Protein AF-A0A7V7DXM3-F1 (afdb_monomer)

Secondary structure (DSSP, 8-state):
--TTTTT-TT--HHHHHSPPP-EEEETTEEE--SS----

Solvent-accessible surface area (backbone atoms only — not comparable to full-atom values): 2604 Å² total; per-residue (Å²): 59,34,90,59,38,92,79,44,92,82,57,53,71,64,33,62,66,40,63,48,65,81,38,77,80,48,94,96,39,70,45,63,50,90,77,70,84,86,125

Sequence (39 aa):
GCSFHPRCRYRQDICRQTVPDLKEIQDGRFVACYFPRTG

pLDDT: mean 93.41, std 6.77, range [59.34, 97.44]

Structure (mmCIF, N/CA/C/O backbone):
data_AF-A0A7V7DXM3-F1
#
_entry.id   AF-A0A7V7DXM3-F1
#
loop_
_atom_site.group_PDB
_atom_site.id
_atom_site.type_symbol
_atom_site.label_atom_id
_atom_site.label_alt_id
_atom_site.label_comp_id
_atom_site.label_asym_id
_atom_site.label_entity_id
_atom_site.label_seq_id
_atom_site.pdbx_PDB_ins_code
_atom_site.Cartn_x
_atom_site.Cartn_y
_atom_site.Cartn_z
_atom_site.occupancy
_atom_site.B_iso_or_equiv
_atom_site.auth_seq_id
_atom_site.auth_comp_id
_atom_site.auth_asym_id
_atom_site.auth_atom_id
_atom_site.pdbx_PDB_model_num
ATOM 1 N N . GLY A 1 1 ? 1.719 -9.071 -7.862 1.00 87.56 1 GLY A N 1
ATOM 2 C CA . GLY A 1 1 ? 1.513 -7.612 -7.943 1.00 87.56 1 GLY A CA 1
ATOM 3 C C . GLY A 1 1 ? 0.204 -7.196 -7.298 1.00 87.56 1 GLY A C 1
ATOM 4 O O . GLY A 1 1 ? -0.776 -7.919 -7.410 1.00 87.56 1 GLY A O 1
ATOM 5 N N . CYS A 1 2 ? 0.174 -6.043 -6.630 1.00 96.38 2 CYS A N 1
ATOM 6 C CA . CYS A 1 2 ? -1.017 -5.398 -6.066 1.00 96.38 2 CYS A CA 1
ATOM 7 C C . CYS A 1 2 ? -2.117 -5.216 -7.127 1.00 96.38 2 CYS A C 1
ATOM 9 O O . CYS A 1 2 ? -1.916 -4.490 -8.095 1.00 96.38 2 CYS A O 1
ATOM 11 N N . SER A 1 3 ? -3.307 -5.786 -6.934 1.00 95.12 3 SER A N 1
ATOM 12 C CA . SER A 1 3 ? -4.417 -5.711 -7.907 1.00 95.12 3 SER A CA 1
ATOM 13 C C . SER A 1 3 ? -4.844 -4.281 -8.271 1.00 95.12 3 SER A C 1
ATOM 15 O O . SER A 1 3 ? -5.333 -4.033 -9.371 1.00 95.12 3 SER A O 1
ATOM 17 N N . PHE A 1 4 ? -4.612 -3.315 -7.379 1.00 95.62 4 PHE A N 1
ATOM 18 C CA . PHE A 1 4 ? -4.918 -1.903 -7.602 1.00 95.62 4 PHE A CA 1
ATOM 19 C C . PHE A 1 4 ? -3.833 -1.146 -8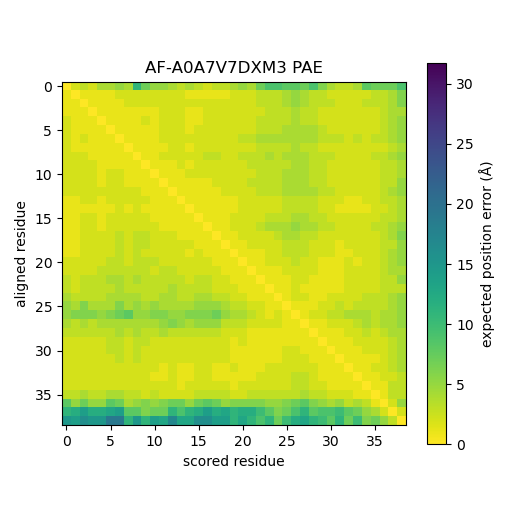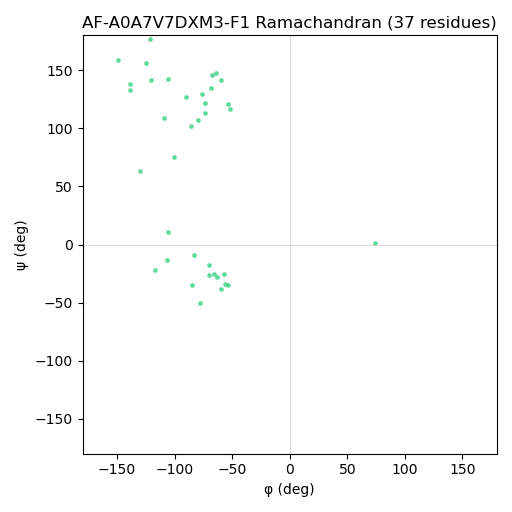.396 1.00 95.62 4 PHE A C 1
ATOM 21 O O . PHE A 1 4 ? -4.062 -0.014 -8.834 1.00 95.62 4 PHE A O 1
ATOM 28 N N . HIS A 1 5 ? -2.658 -1.747 -8.641 1.00 96.44 5 HIS A N 1
ATOM 29 C CA . HIS A 1 5 ? -1.536 -1.075 -9.307 1.00 96.44 5 HIS A CA 1
ATOM 30 C C . HIS A 1 5 ? -1.883 -0.437 -10.668 1.00 96.44 5 HIS A C 1
ATOM 32 O O . HIS A 1 5 ? -1.332 0.628 -10.945 1.00 96.44 5 HIS A O 1
ATOM 38 N N . PRO A 1 6 ? -2.772 -0.980 -11.533 1.00 96.38 6 PRO A N 1
ATOM 39 C CA . PRO A 1 6 ? -3.061 -0.347 -12.823 1.00 96.38 6 PRO A CA 1
ATOM 40 C C . PRO A 1 6 ? -3.699 1.039 -12.674 1.00 96.38 6 PRO A C 1
ATOM 42 O O . PRO A 1 6 ? -3.497 1.909 -13.520 1.00 96.38 6 PRO A O 1
ATOM 45 N N . ARG A 1 7 ? -4.421 1.263 -11.570 1.00 96.62 7 ARG A N 1
ATOM 46 C CA . ARG A 1 7 ? -5.184 2.490 -11.290 1.00 96.62 7 ARG A CA 1
ATOM 47 C C . ARG A 1 7 ? -4.541 3.379 -10.221 1.00 96.62 7 ARG A C 1
ATOM 49 O O . ARG A 1 7 ? -4.931 4.532 -10.070 1.00 96.62 7 ARG A O 1
ATOM 56 N N . CYS A 1 8 ? -3.562 2.869 -9.476 1.00 96.38 8 CYS A N 1
ATOM 57 C CA . CYS A 1 8 ? -2.902 3.616 -8.411 1.00 96.38 8 CYS A CA 1
ATOM 58 C C . CYS A 1 8 ? -1.954 4.694 -8.966 1.00 96.38 8 CYS A C 1
ATOM 60 O O . CYS A 1 8 ? -0.987 4.380 -9.662 1.00 96.38 8 CYS A O 1
ATOM 62 N N . ARG A 1 9 ? -2.185 5.962 -8.591 1.00 94.69 9 ARG A N 1
ATOM 63 C CA . ARG A 1 9 ? -1.320 7.108 -8.949 1.00 94.69 9 ARG A CA 1
ATOM 64 C C . ARG A 1 9 ? 0.042 7.117 -8.246 1.00 94.69 9 ARG A C 1
ATOM 66 O O . ARG A 1 9 ? 0.933 7.834 -8.675 1.00 94.69 9 ARG A O 1
ATOM 73 N N . TYR A 1 10 ? 0.181 6.354 -7.161 1.00 94.50 10 TYR A N 1
ATOM 74 C CA . TYR A 1 10 ? 1.400 6.258 -6.346 1.00 94.50 10 TYR A CA 1
ATOM 75 C C . TYR A 1 10 ? 2.151 4.939 -6.570 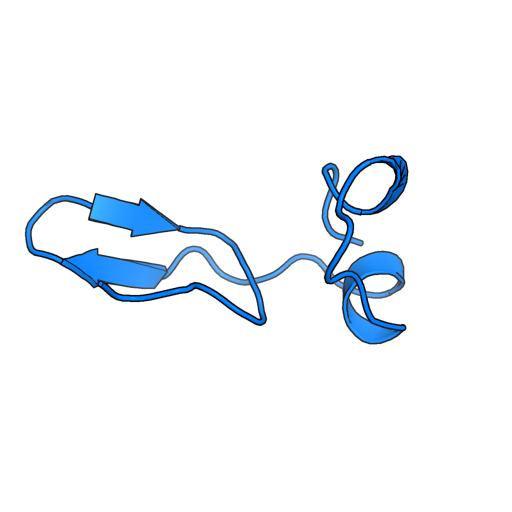1.00 94.50 10 TYR A C 1
ATOM 77 O O . TYR A 1 10 ? 3.021 4.582 -5.778 1.00 94.50 10 TYR A O 1
ATOM 85 N N . ARG A 1 11 ? 1.771 4.162 -7.595 1.00 95.69 11 ARG A N 1
ATOM 86 C CA . ARG A 1 11 ? 2.390 2.861 -7.860 1.00 95.69 11 ARG A CA 1
ATOM 87 C C . A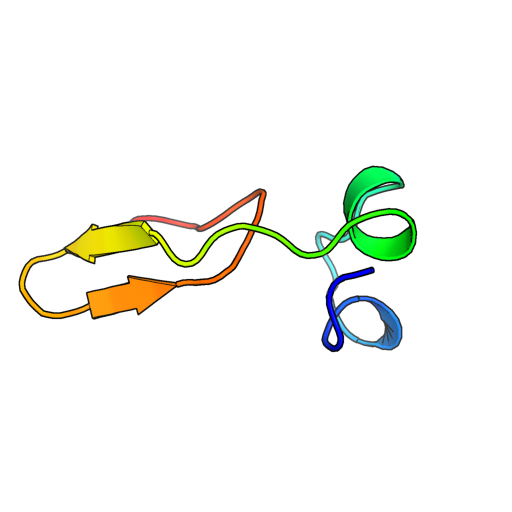RG A 1 11 ? 3.886 3.024 -8.120 1.00 95.69 11 ARG A C 1
ATOM 89 O O . ARG A 1 11 ? 4.301 3.936 -8.829 1.00 95.69 11 ARG A O 1
ATOM 96 N N . GLN A 1 12 ? 4.651 2.071 -7.615 1.00 96.00 12 GLN A N 1
ATOM 97 C CA . GLN A 1 12 ? 6.051 1.874 -7.969 1.00 96.00 12 GLN A CA 1
ATOM 98 C C . GLN A 1 12 ? 6.232 0.462 -8.534 1.00 96.00 12 GLN A C 1
ATOM 100 O O . GLN A 1 12 ? 5.280 -0.327 -8.564 1.00 96.00 12 GLN A O 1
ATOM 105 N N . ASP A 1 13 ? 7.442 0.124 -8.969 1.00 97.06 13 ASP A N 1
ATOM 106 C CA . ASP A 1 13 ? 7.716 -1.161 -9.621 1.00 97.06 13 ASP A CA 1
ATOM 107 C C . ASP A 1 13 ? 7.391 -2.362 -8.728 1.00 97.06 13 ASP A C 1
ATOM 109 O O . ASP A 1 13 ? 6.774 -3.325 -9.193 1.00 97.06 13 ASP A O 1
ATOM 113 N N . ILE A 1 14 ? 7.672 -2.263 -7.423 1.00 97.25 14 ILE A N 1
ATOM 114 C CA . ILE A 1 14 ? 7.325 -3.298 -6.438 1.00 97.25 14 ILE A CA 1
ATOM 115 C C . ILE A 1 14 ? 5.822 -3.614 -6.431 1.00 97.25 14 ILE A C 1
ATOM 117 O O . ILE A 1 14 ? 5.427 -4.771 -6.307 1.00 97.25 14 ILE A O 1
ATOM 121 N N . CYS A 1 15 ? 4.957 -2.623 -6.681 1.00 97.12 15 CYS A N 1
ATOM 122 C CA . CYS A 1 15 ? 3.509 -2.826 -6.716 1.00 97.12 15 CYS A CA 1
ATOM 123 C C . CYS A 1 15 ? 3.066 -3.731 -7.876 1.00 97.12 15 CYS A C 1
ATOM 125 O O . CYS A 1 15 ? 2.005 -4.343 -7.790 1.00 97.12 15 CYS A O 1
ATOM 127 N N . ARG A 1 16 ? 3.841 -3.817 -8.964 1.00 96.56 16 ARG A N 1
ATOM 128 C CA . ARG A 1 16 ? 3.549 -4.701 -10.108 1.00 96.56 16 ARG A CA 1
ATOM 129 C C . ARG A 1 16 ? 4.081 -6.109 -9.865 1.00 96.56 16 ARG A C 1
ATOM 131 O O . ARG A 1 16 ? 3.438 -7.081 -10.249 1.00 96.56 16 ARG A O 1
ATOM 138 N N . GLN A 1 17 ? 5.216 -6.211 -9.183 1.00 97.44 17 GLN A N 1
ATOM 139 C CA . GLN A 1 17 ? 5.921 -7.469 -8.956 1.00 97.44 17 GLN A CA 1
ATOM 140 C C . GLN A 1 17 ? 5.246 -8.284 -7.847 1.00 97.44 17 GLN A C 1
ATOM 142 O O . GLN A 1 17 ? 4.834 -9.423 -8.065 1.00 97.44 17 GLN A O 1
ATOM 147 N N . THR A 1 18 ? 4.982 -7.674 -6.693 1.00 97.12 18 THR A N 1
ATOM 148 C CA . THR A 1 18 ? 4.579 -8.398 -5.479 1.00 97.12 18 THR A CA 1
ATOM 149 C C . THR A 1 18 ? 3.259 -7.879 -4.905 1.00 97.12 18 THR A C 1
ATOM 151 O O . THR A 1 18 ? 2.792 -6.787 -5.238 1.00 97.12 18 THR A O 1
ATOM 154 N N . VAL A 1 19 ? 2.569 -8.724 -4.137 1.00 95.94 19 VAL A N 1
ATOM 155 C CA . VAL A 1 19 ? 1.354 -8.337 -3.404 1.00 95.94 19 VAL A CA 1
ATOM 156 C C . VAL A 1 19 ? 1.794 -7.844 -2.022 1.00 95.94 19 VAL A C 1
ATOM 158 O O . VAL A 1 19 ? 2.552 -8.559 -1.372 1.00 95.94 19 VAL A O 1
ATOM 161 N N . PRO A 1 20 ? 1.386 -6.640 -1.585 1.00 95.88 20 PRO A N 1
ATOM 162 C CA . PRO A 1 20 ? 1.713 -6.152 -0.250 1.00 95.88 20 PRO A CA 1
ATOM 163 C C . PRO A 1 20 ? 1.010 -6.976 0.827 1.00 95.88 20 PRO A C 1
ATOM 165 O O . PRO A 1 20 ? -0.137 -7.385 0.643 1.00 95.88 20 PRO A O 1
ATOM 168 N N . ASP A 1 21 ? 1.675 -7.143 1.967 1.00 95.56 21 ASP A N 1
ATOM 169 C CA . ASP A 1 21 ? 1.064 -7.764 3.138 1.00 95.56 21 ASP A CA 1
ATOM 170 C C . ASP A 1 21 ? -0.092 -6.913 3.661 1.00 95.56 21 ASP A C 1
ATOM 172 O O . ASP A 1 21 ? -0.059 -5.678 3.604 1.00 95.56 21 ASP A O 1
ATOM 176 N N . LEU A 1 22 ? -1.096 -7.583 4.218 1.00 95.69 22 LEU A N 1
ATOM 177 C CA . LEU A 1 22 ? -2.160 -6.926 4.958 1.00 95.69 22 LEU 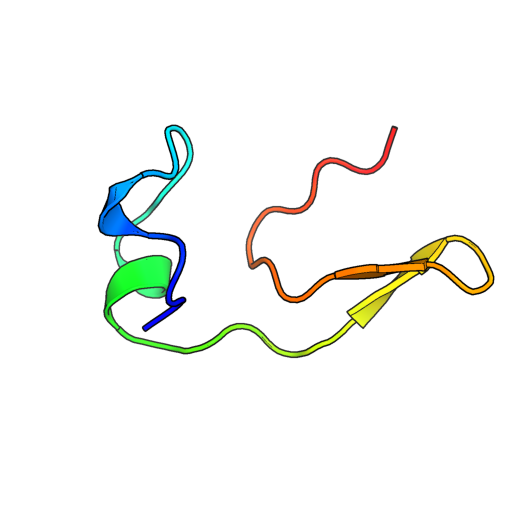A CA 1
ATOM 178 C C . LEU A 1 22 ? -1.607 -6.477 6.315 1.00 95.69 22 LEU A C 1
ATOM 180 O O . LEU A 1 22 ? -1.252 -7.310 7.146 1.00 95.69 22 LEU A O 1
ATOM 184 N N . LYS A 1 23 ? -1.522 -5.163 6.530 1.00 94.56 23 LYS A N 1
ATOM 185 C CA . LYS A 1 23 ? -1.012 -4.570 7.772 1.00 94.56 23 LYS A CA 1
ATOM 186 C C . LYS A 1 23 ? -2.074 -3.703 8.423 1.00 94.56 23 LYS A C 1
ATOM 188 O O . LYS A 1 23 ? -2.805 -2.992 7.733 1.00 94.56 23 LYS A O 1
ATOM 193 N N . GLU A 1 24 ? -2.141 -3.749 9.744 1.00 95.00 24 GLU A N 1
ATOM 194 C CA . GLU A 1 24 ? -2.945 -2.818 10.528 1.00 95.00 24 GLU A CA 1
ATOM 195 C C . GLU A 1 24 ? -2.234 -1.466 10.597 1.00 95.00 24 GLU A C 1
ATOM 197 O O . GLU A 1 24 ? -1.034 -1.406 10.872 1.00 95.00 24 GLU A O 1
ATOM 202 N N . ILE A 1 25 ? -2.951 -0.387 10.289 1.00 92.19 25 ILE A N 1
ATOM 203 C CA . ILE A 1 25 ? -2.391 0.974 10.286 1.00 92.19 25 ILE A CA 1
ATOM 204 C C . ILE A 1 25 ? -3.046 1.892 11.322 1.00 92.19 25 ILE A C 1
ATOM 206 O O . ILE A 1 25 ? -2.454 2.900 11.697 1.00 92.19 25 ILE A O 1
ATOM 210 N N . GLN A 1 26 ? -4.263 1.557 11.752 1.00 90.88 26 GLN A N 1
ATOM 211 C CA . GLN A 1 26 ? -5.038 2.171 12.834 1.00 90.88 26 GLN A CA 1
ATOM 212 C C . GLN A 1 26 ? -5.909 1.058 13.436 1.00 90.88 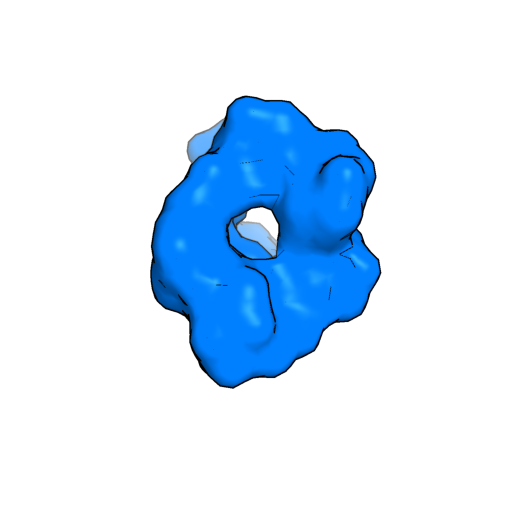26 GLN A C 1
ATOM 214 O O . GLN A 1 26 ? -6.152 0.071 12.747 1.00 90.88 26 GLN A O 1
ATOM 219 N N . ASP A 1 27 ? -6.379 1.215 14.673 1.00 93.50 27 ASP A N 1
ATOM 220 C CA . ASP A 1 27 ? -7.173 0.197 15.380 1.00 93.50 27 ASP A CA 1
ATOM 221 C C . ASP A 1 27 ? -8.374 -0.277 14.539 1.00 93.50 27 ASP A C 1
ATOM 223 O O . ASP A 1 27 ? -9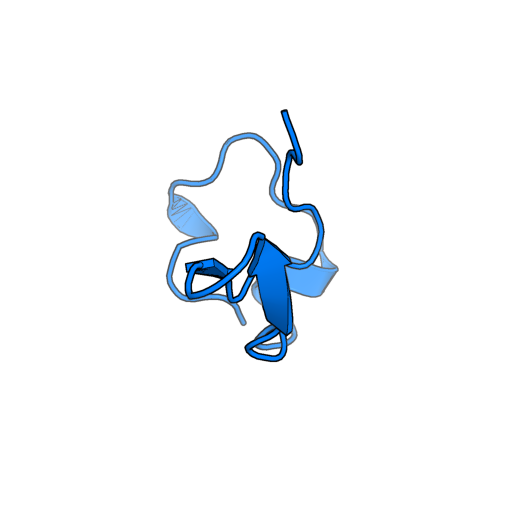.229 0.521 14.136 1.00 93.50 27 ASP A O 1
ATOM 227 N N . GLY A 1 28 ? -8.379 -1.561 14.173 1.00 93.81 28 GLY A N 1
ATOM 228 C CA . GLY A 1 28 ? -9.396 -2.172 13.313 1.00 93.81 28 GLY A CA 1
ATOM 229 C C . GLY A 1 28 ? -9.307 -1.811 11.822 1.00 93.81 28 GLY A C 1
ATOM 230 O O . GLY A 1 28 ? -10.126 -2.275 11.023 1.00 93.81 28 GLY A O 1
ATOM 231 N N . ARG A 1 29 ? -8.321 -1.009 11.400 1.00 93.88 29 ARG A N 1
ATOM 232 C CA . ARG A 1 29 ? -8.117 -0.573 10.010 1.00 93.88 29 ARG A CA 1
ATOM 233 C C . ARG A 1 29 ? -6.894 -1.240 9.393 1.00 93.88 29 ARG A C 1
ATOM 235 O O . ARG A 1 29 ? -5.747 -0.859 9.635 1.00 93.88 29 ARG A O 1
ATOM 242 N N . PHE A 1 30 ? -7.165 -2.152 8.467 1.00 94.88 30 PHE A N 1
ATOM 243 C CA . PHE A 1 30 ? -6.151 -2.902 7.736 1.00 94.88 30 PHE A CA 1
ATOM 244 C C . PHE A 1 30 ? -6.004 -2.407 6.301 1.00 94.88 30 PHE A C 1
ATOM 246 O O . PHE A 1 30 ? -6.981 -2.064 5.631 1.00 94.88 30 PHE A O 1
ATOM 253 N N . VAL A 1 31 ? -4.769 -2.387 5.809 1.00 95.00 31 VAL A N 1
ATOM 254 C CA . VAL A 1 31 ? -4.440 -1.988 4.444 1.00 95.00 31 VAL A CA 1
ATOM 255 C C . VAL A 1 31 ? -3.374 -2.917 3.874 1.00 95.00 31 VAL A C 1
ATOM 257 O O . VAL A 1 31 ? -2.347 -3.169 4.495 1.00 95.00 31 VAL A O 1
ATOM 260 N N . ALA A 1 32 ? -3.602 -3.380 2.646 1.00 95.75 32 ALA A N 1
ATOM 261 C CA . ALA A 1 32 ? -2.615 -4.081 1.833 1.00 95.75 32 ALA A CA 1
ATOM 262 C C . ALA A 1 32 ? -2.013 -3.103 0.807 1.00 95.75 32 ALA A C 1
ATOM 264 O O . ALA A 1 32 ? -2.377 -3.094 -0.371 1.00 95.75 32 ALA A O 1
ATOM 265 N N . CYS A 1 33 ? -1.124 -2.217 1.266 1.00 95.81 33 CYS A N 1
ATOM 266 C CA . CYS A 1 33 ? -0.427 -1.233 0.432 1.00 95.81 33 CYS A CA 1
ATOM 267 C C . CYS A 1 33 ? 1.040 -1.141 0.860 1.00 95.81 33 CYS A C 1
ATOM 269 O O . CYS A 1 33 ? 1.326 -1.093 2.050 1.00 95.81 33 CYS A O 1
ATOM 271 N N . TYR A 1 34 ? 1.965 -1.061 -0.103 1.00 95.19 34 TYR A N 1
ATOM 272 C CA . TYR A 1 34 ? 3.382 -0.794 0.185 1.00 9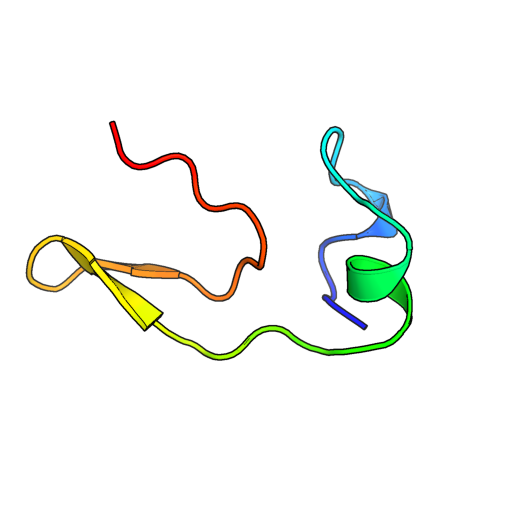5.19 34 TYR A CA 1
ATOM 273 C C . TYR A 1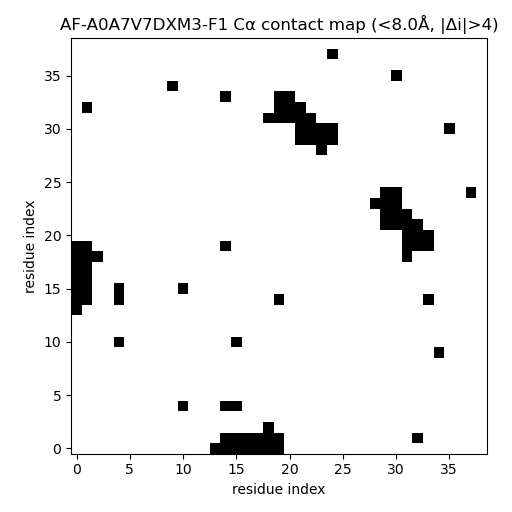 34 ? 3.631 0.644 0.662 1.00 95.19 34 TYR A C 1
ATOM 275 O O . TYR A 1 34 ? 4.586 0.891 1.388 1.00 95.19 34 TYR A O 1
ATOM 283 N N . PHE A 1 35 ? 2.764 1.581 0.268 1.00 94.38 35 PHE A N 1
ATOM 284 C CA . PHE A 1 35 ? 2.875 3.008 0.584 1.00 94.38 35 PHE A CA 1
ATOM 285 C C . PHE A 1 35 ? 1.542 3.540 1.142 1.00 94.38 35 PHE A C 1
ATOM 287 O O . PHE A 1 35 ? 0.868 4.344 0.487 1.00 94.38 35 PHE A O 1
ATOM 294 N N . PRO A 1 36 ? 1.079 3.042 2.304 1.00 91.62 36 PRO A N 1
ATOM 295 C CA . PRO A 1 36 ? -0.147 3.532 2.913 1.00 91.62 36 PRO A CA 1
ATOM 296 C C . PRO A 1 36 ? 0.065 4.974 3.391 1.00 91.62 36 PRO A C 1
ATOM 298 O O . PRO A 1 36 ? 1.074 5.291 4.015 1.00 91.62 36 PRO A O 1
ATOM 301 N N . ARG A 1 37 ? -0.892 5.863 3.110 1.00 84.25 37 ARG A N 1
ATOM 302 C CA . ARG A 1 37 ? -0.927 7.182 3.750 1.00 84.25 37 ARG A CA 1
ATOM 303 C C . ARG A 1 37 ? -1.669 7.031 5.071 1.00 84.25 37 ARG A C 1
ATOM 305 O O . ARG A 1 37 ? -2.891 6.923 5.072 1.00 84.25 37 ARG A O 1
ATOM 312 N N . THR A 1 38 ? -0.927 6.985 6.165 1.00 76.06 38 THR A N 1
ATOM 313 C CA . THR A 1 38 ? -1.463 7.141 7.518 1.00 76.06 38 THR A CA 1
ATOM 314 C C . THR A 1 38 ? -1.663 8.630 7.764 1.00 76.06 38 THR A C 1
ATOM 316 O O . THR A 1 38 ? -0.691 9.379 7.845 1.00 76.06 38 THR A O 1
ATOM 319 N N . GLY A 1 39 ? -2.922 9.057 7.762 1.00 59.34 39 GLY A N 1
ATOM 320 C CA . GLY A 1 39 ? -3.364 10.379 8.194 1.00 59.34 39 GLY A CA 1
ATOM 321 C C . GLY A 1 39 ? -4.275 10.230 9.394 1.00 59.34 39 GLY A C 1
ATOM 322 O O . GLY A 1 39 ? -4.966 9.182 9.462 1.00 59.34 39 GLY A O 1
#

Nearest PDB structures (foldseek):
  4fwi-assembly1_B  TM=8.775E-01  e=1.502E-01  Caldanaerobacter subterraneus subsp. tengcongensis MB4

Mean predicted aligned error: 2.8 Å

Radius of gyration: 10.22 Å; Cα contacts (8 Å, |Δi|>4): 43; chains: 1; bounding box: 17×19×28 Å

Foldseek 3Di:
DDPCQVPDPPDDPCNVVDWADWDDLDVVDTDRDPDDDDD